Protein AF-A0A529LSQ1-F1 (afdb_monomer_lite)

Structure (mmCIF, N/CA/C/O backbone):
data_AF-A0A529LSQ1-F1
#
_entry.id   AF-A0A529LSQ1-F1
#
loop_
_atom_site.group_PDB
_atom_site.id
_atom_site.type_symbol
_atom_site.label_atom_id
_atom_site.label_alt_id
_atom_site.label_comp_id
_atom_site.label_asym_id
_atom_site.label_entity_id
_atom_site.label_seq_id
_atom_site.pdbx_PDB_ins_code
_atom_site.Cartn_x
_atom_site.Cartn_y
_atom_site.Cartn_z
_atom_site.occupancy
_atom_site.B_iso_or_equiv
_atom_site.auth_seq_id
_atom_site.auth_comp_id
_atom_site.auth_asym_id
_atom_site.auth_atom_id
_atom_site.pdbx_PDB_model_num
ATOM 1 N N . PHE A 1 1 ? -43.549 10.296 25.228 1.00 65.88 1 PHE A N 1
ATOM 2 C CA . PHE A 1 1 ? -43.271 9.134 24.357 1.00 65.88 1 PHE A CA 1
ATOM 3 C C . PHE A 1 1 ? -42.154 9.369 23.332 1.00 65.88 1 PHE A C 1
ATOM 5 O O . PHE A 1 1 ? -41.368 8.456 23.140 1.00 65.88 1 PHE A O 1
ATOM 12 N N . LEU A 1 2 ? -41.992 10.564 22.740 1.00 79.69 2 LEU A N 1
ATOM 13 C CA . LEU A 1 2 ? -40.910 10.830 21.765 1.00 79.69 2 LEU A CA 1
ATOM 14 C C . LEU A 1 2 ? -39.542 11.219 22.370 1.00 79.69 2 LEU A C 1
ATOM 16 O O . LEU A 1 2 ? -38.531 11.134 21.682 1.00 79.69 2 LEU A O 1
ATOM 20 N N . LEU A 1 3 ? -39.480 11.594 23.652 1.00 87.75 3 LEU A N 1
ATOM 21 C CA . LEU A 1 3 ? -38.236 12.037 24.305 1.00 87.75 3 LEU A CA 1
ATOM 22 C C . LEU A 1 3 ? -37.147 10.954 24.367 1.00 87.75 3 LEU A C 1
ATOM 24 O O . LEU A 1 3 ? -35.989 11.258 24.111 1.00 87.75 3 LEU A O 1
ATOM 28 N N . ALA A 1 4 ? -37.501 9.700 24.668 1.00 88.25 4 ALA A N 1
ATOM 29 C CA . ALA A 1 4 ? -36.522 8.613 24.761 1.00 88.25 4 ALA A CA 1
ATOM 30 C C . ALA A 1 4 ? -35.904 8.239 23.394 1.00 88.25 4 ALA A C 1
ATOM 32 O O . ALA A 1 4 ? -34.677 8.188 23.306 1.00 88.25 4 ALA A O 1
ATOM 33 N N . PRO A 1 5 ? -36.688 8.063 22.307 1.00 91.44 5 PRO A N 1
ATOM 34 C CA . PRO A 1 5 ? -36.131 7.882 20.966 1.00 91.44 5 PRO A CA 1
ATOM 35 C C . PRO A 1 5 ? -35.241 9.047 20.522 1.00 91.44 5 PRO A C 1
ATOM 37 O O . PRO A 1 5 ? -34.141 8.826 20.023 1.00 91.44 5 PRO A O 1
ATOM 40 N N . VAL A 1 6 ? -35.681 10.291 20.746 1.00 94.00 6 VAL A N 1
ATOM 41 C CA . VAL A 1 6 ? -34.911 11.486 20.366 1.00 94.00 6 VAL A CA 1
ATOM 42 C C . VAL A 1 6 ? -33.602 11.574 21.157 1.00 94.00 6 VAL A C 1
ATOM 44 O O . VAL A 1 6 ? -32.552 11.829 20.570 1.00 94.00 6 VAL A O 1
ATOM 47 N N . ALA A 1 7 ? -33.627 11.288 22.462 1.00 94.19 7 ALA A N 1
ATOM 48 C CA . ALA A 1 7 ? -32.427 11.261 23.295 1.00 94.19 7 ALA A CA 1
ATOM 49 C C . ALA A 1 7 ? -31.415 10.199 22.830 1.00 94.19 7 ALA A C 1
ATOM 51 O O . ALA A 1 7 ? -30.222 10.488 22.769 1.00 94.19 7 ALA A O 1
ATOM 52 N N . LEU A 1 8 ? -31.874 9.002 22.443 1.00 94.56 8 LEU A N 1
ATOM 53 C CA . LEU A 1 8 ? -31.005 7.945 21.908 1.00 94.56 8 LEU A CA 1
ATOM 54 C C . LEU A 1 8 ? -30.365 8.338 20.573 1.00 94.56 8 LEU A C 1
ATOM 56 O O . LEU A 1 8 ? -29.176 8.096 20.373 1.00 94.56 8 LEU A O 1
ATOM 60 N N . VAL A 1 9 ? -31.122 8.980 19.677 1.00 95.81 9 VAL A N 1
ATOM 61 C CA . VAL A 1 9 ? -30.587 9.473 18.398 1.00 95.81 9 VAL A CA 1
ATOM 62 C C . VAL A 1 9 ? -29.509 10.528 18.637 1.00 95.81 9 VAL A C 1
ATOM 64 O O . VAL A 1 9 ? -28.442 10.462 18.026 1.00 95.81 9 VAL A O 1
ATOM 67 N N . ILE A 1 10 ? -29.747 11.477 19.544 1.00 95.88 10 ILE A N 1
ATOM 68 C CA . ILE A 1 10 ? -28.752 12.499 19.891 1.00 95.88 10 ILE A CA 1
ATOM 69 C C . ILE A 1 10 ? -27.510 11.841 20.505 1.00 95.88 10 ILE A C 1
ATOM 71 O O . ILE A 1 10 ? -26.399 12.100 20.045 1.00 95.88 10 ILE A O 1
ATOM 75 N N . ALA A 1 11 ? -27.683 10.942 21.478 1.00 95.31 11 ALA A N 1
ATOM 76 C CA . ALA A 1 11 ? -26.578 10.245 22.133 1.00 95.31 11 ALA A CA 1
ATOM 77 C C . ALA A 1 11 ? -25.725 9.438 21.141 1.00 95.31 11 ALA A C 1
ATOM 79 O O . ALA A 1 11 ? -24.499 9.526 21.177 1.00 95.31 11 ALA A O 1
ATOM 80 N N . TYR A 1 12 ? -26.358 8.711 20.216 1.00 96.06 12 TYR A N 1
ATOM 81 C CA . TYR A 1 12 ? -25.662 7.971 19.163 1.00 96.06 12 TYR A CA 1
ATOM 82 C C . TYR A 1 12 ? -24.815 8.895 18.277 1.00 96.06 12 TYR A C 1
ATOM 84 O O . TYR A 1 12 ? -23.651 8.598 18.012 1.00 96.06 12 TYR A O 1
ATOM 92 N N . ASN A 1 13 ? -25.364 10.037 17.850 1.00 95.81 13 ASN A N 1
ATOM 93 C CA . ASN A 1 13 ? -24.627 10.989 17.015 1.00 95.81 13 ASN A CA 1
ATOM 94 C C . ASN A 1 13 ? -23.458 11.637 17.768 1.00 95.81 13 ASN A C 1
ATOM 96 O O . ASN A 1 13 ? -22.374 11.775 17.205 1.00 95.81 13 ASN A O 1
ATOM 100 N N . VAL A 1 14 ? -23.641 11.979 19.046 1.00 96.81 14 VAL A N 1
ATOM 101 C CA . VAL A 1 14 ? -22.561 12.507 19.893 1.00 96.81 14 VAL A CA 1
ATOM 102 C C . VAL A 1 14 ? -21.455 11.467 20.072 1.00 96.81 14 VAL A C 1
ATOM 104 O O . VAL A 1 14 ? -20.288 11.776 19.844 1.00 96.81 14 VAL A O 1
ATOM 107 N N . LEU A 1 15 ? -21.804 10.219 20.402 1.00 95.81 15 LEU A N 1
ATOM 108 C CA . LEU A 1 15 ? -20.840 9.118 20.512 1.00 95.81 15 LEU A CA 1
ATOM 109 C C . LEU A 1 15 ? -20.090 8.890 19.198 1.00 95.81 15 LEU A C 1
ATOM 111 O O . LEU A 1 15 ? -18.878 8.688 19.211 1.00 95.81 15 LEU A O 1
ATOM 115 N N . ARG A 1 16 ? -20.781 8.986 18.059 1.00 94.94 16 ARG A N 1
ATOM 116 C CA . ARG A 1 16 ? -20.164 8.873 16.734 1.00 94.94 16 ARG A CA 1
ATOM 117 C C . ARG A 1 16 ? -19.177 10.007 16.455 1.00 94.94 16 ARG A C 1
ATOM 119 O O . ARG A 1 16 ? -18.100 9.744 15.926 1.00 94.94 16 ARG A O 1
ATOM 126 N N . LEU A 1 17 ? -19.499 11.246 16.830 1.00 96.06 17 LEU A N 1
ATOM 127 C CA . LEU A 1 17 ? -18.568 12.376 16.717 1.00 96.06 17 LEU A CA 1
ATOM 128 C C . LEU A 1 17 ? -17.332 12.176 17.599 1.00 96.06 17 LEU A C 1
ATOM 130 O O . LEU A 1 17 ? -16.212 12.404 17.146 1.00 96.06 17 LEU A O 1
ATOM 134 N N . VAL A 1 18 ? -17.523 11.694 18.827 1.00 95.56 18 VAL A N 1
ATOM 135 C CA . VAL A 1 18 ? -16.426 11.374 19.748 1.00 95.56 18 VAL A CA 1
ATOM 136 C C . VAL A 1 18 ? -15.544 10.257 19.187 1.00 95.56 18 VAL A C 1
ATOM 138 O O . VAL A 1 18 ? -14.323 10.396 19.179 1.00 95.56 18 VAL A O 1
ATOM 141 N N . GLN A 1 19 ? -16.137 9.187 18.651 1.00 92.56 19 GLN A N 1
ATOM 142 C CA . GLN A 1 19 ? -15.406 8.095 18.002 1.00 92.56 19 GLN A CA 1
ATOM 143 C C . GLN A 1 19 ? -14.559 8.605 16.827 1.00 92.56 19 GLN A C 1
ATOM 145 O O . GLN A 1 19 ? -13.381 8.270 16.726 1.00 92.56 19 GLN A O 1
ATOM 150 N N . LEU A 1 20 ? -15.129 9.453 15.964 1.00 93.88 20 LEU A N 1
ATOM 151 C CA . LEU A 1 20 ? -14.387 10.080 14.867 1.00 93.88 20 LEU A CA 1
ATOM 152 C C . LEU A 1 20 ? -13.232 10.945 15.389 1.00 93.88 20 LEU A C 1
ATOM 154 O O . LEU A 1 20 ? -12.132 10.878 14.846 1.00 93.88 20 LEU A O 1
ATOM 158 N N . GLY A 1 21 ? -13.455 11.706 16.463 1.00 94.75 21 GLY A N 1
ATOM 159 C CA . GLY A 1 21 ? -12.412 12.488 17.126 1.00 94.75 21 GLY A CA 1
ATOM 160 C C . GLY A 1 21 ? -11.260 11.625 17.647 1.00 94.75 21 GLY A C 1
ATOM 161 O O . GLY A 1 21 ? -10.099 11.952 17.408 1.00 94.75 21 GLY A O 1
ATOM 162 N N . PHE A 1 22 ? -11.557 10.492 18.292 1.00 90.50 22 PHE A N 1
ATOM 163 C CA . PHE A 1 22 ? -10.535 9.547 18.753 1.00 90.50 22 PHE A CA 1
ATOM 164 C C . PHE A 1 22 ? -9.754 8.908 17.605 1.00 90.50 22 PHE A C 1
ATOM 166 O O . PHE A 1 22 ? -8.537 8.763 17.716 1.00 90.50 22 PHE A O 1
ATOM 173 N N . ASN A 1 23 ? -10.417 8.580 16.495 1.00 88.56 23 ASN A N 1
ATOM 174 C CA . ASN A 1 23 ? -9.739 8.059 15.309 1.00 88.56 23 ASN A CA 1
ATOM 175 C C . ASN A 1 23 ? -8.755 9.088 14.740 1.00 88.56 23 ASN A C 1
ATOM 177 O O . ASN A 1 23 ? -7.593 8.760 14.513 1.00 88.56 23 ASN A O 1
ATOM 181 N N . GLN A 1 24 ? -9.172 10.351 14.616 1.00 91.31 24 GLN A N 1
ATOM 182 C CA . GLN A 1 24 ? -8.283 11.421 14.153 1.00 91.31 24 GLN A CA 1
ATOM 183 C C . GLN A 1 24 ? -7.131 11.686 15.126 1.00 91.31 24 GLN A C 1
ATOM 185 O O . GLN A 1 24 ? -5.995 11.904 14.707 1.00 91.31 24 GLN A O 1
ATOM 190 N N . LEU A 1 25 ? -7.396 11.629 16.433 1.00 91.12 25 LEU A N 1
ATOM 191 C CA . LEU A 1 25 ? -6.358 11.762 17.450 1.00 91.12 25 LEU A CA 1
ATOM 192 C C . LEU A 1 25 ? -5.332 10.630 17.344 1.00 91.12 25 LEU A C 1
ATOM 194 O O . LEU A 1 25 ? -4.131 10.893 17.363 1.00 91.12 25 LEU A O 1
ATOM 198 N N . ARG A 1 26 ? -5.787 9.380 17.202 1.00 87.38 26 ARG A N 1
ATOM 199 C CA . ARG A 1 26 ? -4.908 8.228 16.979 1.00 87.38 26 ARG A CA 1
ATOM 200 C C . ARG A 1 26 ? -4.053 8.446 15.736 1.00 87.38 26 ARG A C 1
ATOM 202 O O . ARG A 1 26 ? -2.837 8.288 15.814 1.00 87.38 26 ARG A O 1
ATOM 209 N N . ASP A 1 27 ? -4.656 8.835 14.620 1.00 87.00 27 ASP A N 1
ATOM 210 C CA . ASP A 1 27 ? -3.934 9.032 13.363 1.00 87.00 27 ASP A CA 1
ATOM 211 C C . ASP A 1 27 ? -2.896 10.161 13.489 1.00 87.00 27 ASP A C 1
ATOM 213 O O . ASP A 1 27 ? -1.756 10.008 13.048 1.00 87.00 27 ASP A O 1
ATOM 217 N N . ALA A 1 28 ? -3.222 11.249 14.196 1.00 89.94 28 ALA A N 1
ATOM 218 C CA . ALA A 1 28 ? -2.280 12.326 14.502 1.00 89.94 28 ALA A CA 1
ATOM 219 C C . ALA A 1 28 ? -1.117 11.867 15.404 1.00 89.94 28 ALA A C 1
ATOM 221 O O . ALA A 1 28 ? 0.040 12.224 15.160 1.00 89.94 28 ALA A O 1
ATOM 222 N N . LEU A 1 29 ? -1.395 11.046 16.424 1.00 89.00 29 LEU A N 1
ATOM 223 C CA . LEU A 1 29 ? -0.368 10.464 17.296 1.00 89.00 29 LEU A CA 1
ATOM 224 C C . LEU A 1 29 ? 0.568 9.538 16.506 1.00 89.00 29 LEU A C 1
ATOM 226 O O . LEU A 1 29 ? 1.794 9.623 16.639 1.00 89.00 29 LEU A O 1
ATOM 230 N N . PHE A 1 30 ? 0.006 8.697 15.637 1.00 88.81 30 PHE A N 1
ATOM 231 C CA . PHE A 1 30 ? 0.769 7.777 14.796 1.00 88.81 30 PHE A CA 1
ATOM 232 C C . PHE A 1 30 ? 1.528 8.474 13.673 1.00 88.81 30 PHE A C 1
ATOM 234 O O . PHE A 1 30 ? 2.601 8.001 13.297 1.00 88.81 30 PHE A O 1
ATOM 241 N N . ALA A 1 31 ? 1.052 9.618 13.180 1.00 89.62 31 ALA A N 1
ATOM 242 C CA . ALA A 1 31 ? 1.736 10.369 12.135 1.00 89.62 31 ALA A CA 1
ATOM 243 C C . ALA A 1 31 ? 3.180 10.698 12.533 1.00 89.62 31 ALA A C 1
ATOM 245 O O . ALA A 1 31 ? 4.100 10.516 11.736 1.00 89.62 31 ALA A O 1
ATOM 246 N N . ARG A 1 32 ? 3.420 11.106 13.785 1.00 89.25 32 ARG A N 1
ATOM 247 C CA . ARG A 1 32 ? 4.772 11.448 14.253 1.00 89.25 32 ARG A CA 1
ATOM 248 C C . ARG A 1 32 ? 5.708 10.235 14.259 1.00 89.25 32 ARG A C 1
ATOM 250 O O . ARG A 1 32 ? 6.848 10.339 13.806 1.00 89.25 32 ARG A O 1
ATOM 257 N N . VAL A 1 33 ? 5.214 9.085 14.723 1.00 89.38 33 VAL A N 1
ATOM 258 C CA . VAL A 1 33 ? 5.959 7.813 14.741 1.00 89.38 33 VAL A CA 1
ATOM 259 C C . VAL A 1 33 ? 6.219 7.323 13.317 1.00 89.38 33 VAL A C 1
ATOM 261 O O . VAL A 1 33 ? 7.338 6.932 12.985 1.00 89.38 33 VAL A O 1
ATOM 264 N N . GLY A 1 34 ? 5.209 7.404 12.450 1.00 88.31 34 GLY A N 1
ATOM 265 C CA . GLY A 1 34 ? 5.319 6.969 11.068 1.00 88.31 34 GLY A CA 1
ATOM 266 C C . GLY A 1 34 ? 6.285 7.816 10.253 1.00 88.31 34 GLY A C 1
ATOM 267 O O . GLY A 1 34 ? 7.147 7.263 9.575 1.00 88.31 34 GLY A O 1
ATOM 268 N N . GLN A 1 35 ? 6.233 9.145 10.380 1.00 90.31 35 GLN A N 1
ATOM 269 C CA . GLN A 1 35 ? 7.188 10.027 9.702 1.00 90.31 35 GLN A CA 1
ATOM 270 C C . GLN A 1 35 ? 8.619 9.823 10.216 1.00 90.31 35 GLN A C 1
ATOM 272 O O . GLN A 1 35 ? 9.560 9.841 9.422 1.00 90.31 35 GLN A O 1
ATOM 277 N N . TYR A 1 36 ? 8.805 9.570 11.517 1.00 91.56 36 TYR A N 1
ATOM 278 C CA . TYR A 1 36 ? 10.123 9.230 12.057 1.00 91.56 36 TYR A CA 1
ATOM 279 C C . TYR A 1 36 ? 10.675 7.935 11.445 1.00 91.56 36 TYR A C 1
ATOM 281 O O . TYR A 1 36 ? 11.821 7.916 10.996 1.00 91.56 36 TYR A O 1
ATOM 289 N N . ALA A 1 37 ? 9.867 6.876 11.374 1.00 90.38 37 ALA A N 1
ATOM 290 C CA . ALA A 1 37 ? 10.285 5.602 10.793 1.00 90.38 37 ALA A CA 1
ATOM 291 C C . ALA A 1 37 ? 10.605 5.717 9.295 1.00 90.38 37 ALA A C 1
ATOM 293 O O . ALA A 1 37 ? 11.640 5.217 8.854 1.00 90.38 37 ALA A O 1
ATOM 294 N N . VAL A 1 38 ? 9.768 6.432 8.533 1.00 88.50 38 VAL A N 1
ATOM 295 C CA . VAL A 1 38 ? 10.014 6.723 7.110 1.00 88.50 38 VAL A CA 1
ATOM 296 C C . VAL A 1 38 ? 11.347 7.454 6.943 1.00 88.50 38 VAL A C 1
ATOM 298 O O . VAL A 1 38 ? 12.184 7.030 6.147 1.00 88.50 38 VAL A O 1
ATOM 301 N N . ARG A 1 39 ? 11.597 8.498 7.745 1.00 91.06 39 ARG A N 1
ATOM 302 C CA . ARG A 1 39 ? 12.861 9.247 7.714 1.00 91.06 39 ARG A CA 1
ATOM 303 C C . ARG A 1 39 ? 14.061 8.360 8.044 1.00 91.06 39 ARG A C 1
ATOM 305 O O . ARG A 1 39 ? 15.077 8.422 7.356 1.00 91.06 39 ARG A O 1
ATOM 312 N N . GLN A 1 40 ? 13.954 7.539 9.086 1.00 92.62 40 GLN A N 1
ATOM 313 C CA . GLN A 1 40 ? 15.042 6.671 9.530 1.00 92.62 40 GLN A CA 1
ATOM 314 C C . GLN A 1 40 ? 15.399 5.625 8.473 1.00 92.62 40 GLN A C 1
ATOM 316 O O . GLN A 1 40 ? 16.576 5.335 8.254 1.00 92.62 40 GLN A O 1
ATOM 321 N N . LEU A 1 41 ? 14.398 5.063 7.799 1.00 89.62 41 LEU A N 1
ATOM 322 C CA . LEU A 1 41 ? 14.638 4.089 6.748 1.00 89.62 41 LEU A CA 1
ATOM 323 C C . LEU A 1 41 ? 15.205 4.735 5.482 1.00 89.62 41 LEU A C 1
ATOM 325 O O . LEU A 1 41 ? 16.127 4.177 4.888 1.00 89.62 41 LEU A O 1
ATOM 329 N N . ALA A 1 42 ? 14.716 5.918 5.101 1.00 86.06 42 ALA A N 1
ATOM 330 C CA . ALA A 1 42 ? 15.287 6.689 4.000 1.00 86.06 42 ALA A CA 1
ATOM 331 C C . ALA A 1 42 ? 16.776 6.981 4.250 1.00 86.06 42 ALA A C 1
ATOM 333 O O . ALA A 1 42 ? 17.610 6.747 3.377 1.00 86.06 42 ALA A O 1
ATOM 334 N N . TYR A 1 43 ? 17.123 7.384 5.477 1.00 91.00 43 TYR A N 1
ATOM 335 C CA . TYR A 1 43 ? 18.511 7.584 5.889 1.00 91.00 43 TYR A CA 1
ATOM 336 C C . TYR A 1 43 ? 19.347 6.299 5.789 1.00 91.00 43 TYR A C 1
ATOM 338 O O . TYR A 1 43 ? 20.399 6.303 5.157 1.00 91.00 43 TYR A O 1
ATOM 346 N N . ARG A 1 44 ? 18.873 5.175 6.345 1.00 92.12 44 ARG A N 1
ATOM 347 C CA . ARG A 1 44 ? 19.582 3.882 6.247 1.00 92.12 44 ARG A CA 1
ATOM 348 C C . ARG A 1 44 ? 19.783 3.438 4.803 1.00 92.12 44 ARG A C 1
ATOM 350 O O . ARG A 1 44 ? 20.848 2.937 4.465 1.00 92.12 44 ARG A O 1
ATOM 357 N N . THR A 1 45 ? 18.778 3.649 3.960 1.00 88.69 45 THR A N 1
ATOM 358 C CA . THR A 1 45 ? 18.856 3.337 2.531 1.00 88.69 45 THR A CA 1
ATOM 359 C C . THR A 1 45 ? 19.935 4.187 1.864 1.00 88.69 45 THR A C 1
ATOM 361 O O . THR A 1 45 ? 20.768 3.655 1.144 1.00 88.69 45 THR A O 1
ATOM 364 N N . PHE A 1 46 ? 19.984 5.490 2.152 1.00 86.06 46 PHE A N 1
ATOM 365 C CA . PHE A 1 46 ? 21.015 6.390 1.632 1.00 86.06 46 PHE A CA 1
ATOM 366 C C . PHE A 1 46 ? 22.435 6.001 2.072 1.00 86.06 46 PHE A C 1
ATOM 368 O O . PHE A 1 46 ? 23.352 6.008 1.249 1.00 86.06 46 PHE A O 1
ATOM 375 N N . VAL A 1 47 ? 22.615 5.637 3.345 1.00 92.94 47 VAL A N 1
ATOM 376 C CA . VAL A 1 47 ? 23.906 5.172 3.878 1.00 92.94 47 VAL A CA 1
ATOM 377 C C . VAL A 1 47 ? 24.325 3.867 3.207 1.00 92.94 47 VAL A C 1
ATOM 379 O O . VAL A 1 47 ? 25.418 3.796 2.658 1.00 92.94 47 VAL A O 1
ATOM 382 N N . HIS A 1 48 ? 23.431 2.877 3.149 1.00 91.06 48 HIS A N 1
ATOM 383 C CA . HIS A 1 48 ? 23.719 1.598 2.502 1.00 91.06 48 HIS A CA 1
ATOM 384 C C . HIS A 1 48 ? 24.106 1.775 1.030 1.00 91.06 48 HIS A C 1
ATOM 386 O O . HIS A 1 48 ? 25.029 1.130 0.546 1.00 91.06 48 HIS A O 1
ATOM 392 N N . MET A 1 49 ? 23.446 2.699 0.325 1.00 87.25 49 MET A N 1
ATOM 393 C CA . MET A 1 49 ? 23.810 3.040 -1.047 1.00 87.25 49 MET A CA 1
ATOM 394 C C . MET A 1 49 ? 25.260 3.523 -1.166 1.00 87.25 49 MET A C 1
ATOM 396 O O . MET A 1 49 ? 25.921 3.134 -2.120 1.00 87.25 49 MET A O 1
ATOM 400 N N . HIS A 1 50 ? 25.765 4.311 -0.211 1.00 88.69 50 HIS A N 1
ATOM 401 C CA . HIS A 1 50 ? 27.160 4.776 -0.201 1.00 88.69 50 HIS A CA 1
ATOM 402 C C . HIS A 1 50 ? 28.167 3.674 0.151 1.00 88.69 50 HIS A C 1
ATOM 404 O O . HIS A 1 50 ? 29.306 3.731 -0.300 1.00 88.69 50 HIS A O 1
ATOM 410 N N . GLU A 1 51 ? 27.761 2.673 0.933 1.00 93.62 51 GLU A N 1
ATOM 411 C CA . GLU A 1 51 ? 28.619 1.549 1.343 1.00 93.62 51 GLU A CA 1
ATOM 412 C C . GLU A 1 51 ? 28.868 0.533 0.214 1.00 93.62 51 GLU A C 1
ATOM 414 O O . GLU A 1 51 ? 29.738 -0.333 0.326 1.00 93.62 51 GLU A O 1
ATOM 419 N N . LEU A 1 52 ? 28.122 0.619 -0.891 1.00 90.88 52 LEU A N 1
ATOM 420 C CA . LEU A 1 52 ? 28.296 -0.277 -2.032 1.00 90.88 52 LEU A CA 1
ATOM 421 C C . LEU A 1 52 ? 29.614 -0.0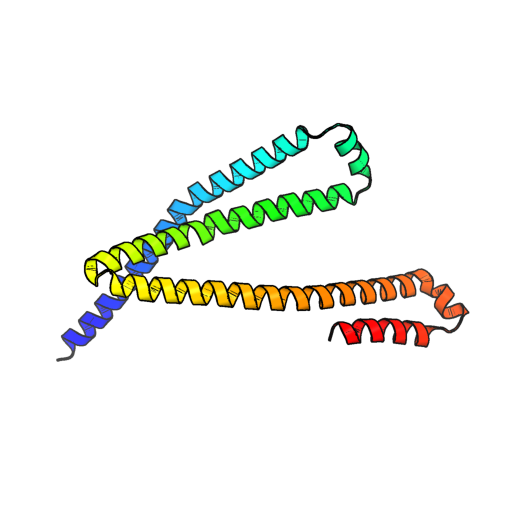09 -2.773 1.00 90.88 52 LEU A C 1
ATOM 423 O O . LEU A 1 52 ? 30.092 1.119 -2.879 1.00 90.88 52 LEU A O 1
ATOM 427 N N . SER A 1 53 ? 30.191 -1.071 -3.344 1.00 92.38 53 SER A N 1
ATOM 428 C CA . SER A 1 53 ? 31.508 -1.019 -3.993 1.00 92.38 53 SER A CA 1
ATOM 429 C C . SER A 1 53 ? 31.620 0.054 -5.089 1.00 92.38 53 SER A C 1
ATOM 431 O O . SER A 1 53 ? 30.650 0.398 -5.770 1.00 92.38 53 SER A O 1
ATOM 433 N N . LEU A 1 54 ? 32.841 0.540 -5.334 1.00 89.06 54 LEU A N 1
ATOM 434 C CA . LEU A 1 54 ? 33.121 1.470 -6.435 1.00 89.06 54 LEU A CA 1
ATOM 435 C C . LEU A 1 54 ? 32.690 0.892 -7.794 1.00 89.06 54 LEU A C 1
ATOM 437 O O . LEU A 1 54 ? 32.134 1.610 -8.621 1.00 89.06 54 LEU A O 1
ATOM 441 N N . ARG A 1 55 ? 32.877 -0.418 -8.003 1.00 88.25 55 ARG A N 1
ATOM 442 C CA . ARG A 1 55 ? 32.420 -1.126 -9.207 1.00 88.25 55 ARG A CA 1
ATOM 443 C C . ARG A 1 55 ? 30.908 -0.989 -9.406 1.00 88.25 55 ARG A C 1
ATOM 445 O O . ARG A 1 55 ? 30.481 -0.626 -10.498 1.00 88.25 55 ARG A O 1
ATOM 452 N N . PHE A 1 56 ? 30.119 -1.190 -8.348 1.00 85.00 56 PHE A N 1
ATOM 453 C CA . PHE A 1 56 ? 28.664 -1.009 -8.384 1.00 85.00 56 PHE A CA 1
ATOM 454 C C . PHE A 1 56 ? 28.270 0.420 -8.798 1.00 85.00 56 PHE A C 1
ATOM 456 O O . PHE A 1 56 ? 27.352 0.623 -9.593 1.00 85.00 56 PHE A O 1
ATOM 463 N N . HIS A 1 57 ? 28.996 1.424 -8.305 1.00 85.31 57 HIS A N 1
ATOM 464 C CA . HIS A 1 57 ? 28.758 2.824 -8.655 1.00 85.31 57 HIS A CA 1
ATOM 465 C C . HIS A 1 57 ? 29.200 3.187 -10.084 1.00 85.31 57 HIS A C 1
ATOM 467 O O . HIS A 1 57 ? 28.559 4.021 -10.726 1.00 85.31 57 HIS A O 1
ATOM 473 N N . LEU A 1 58 ? 30.254 2.559 -10.611 1.00 83.50 58 LEU A N 1
ATOM 474 C CA . LEU A 1 58 ? 30.740 2.782 -11.978 1.00 83.50 58 LEU A CA 1
ATOM 475 C C . LEU A 1 58 ? 29.850 2.108 -13.037 1.00 83.50 58 LEU A C 1
ATOM 477 O O . LEU A 1 58 ? 29.537 2.737 -14.048 1.00 83.50 58 LEU A O 1
ATOM 481 N N . GLU A 1 59 ? 29.359 0.890 -12.781 1.00 74.88 59 GLU A N 1
ATOM 482 C CA . GLU A 1 59 ? 28.400 0.177 -13.651 1.00 74.88 59 GLU A CA 1
ATOM 483 C C . GLU A 1 59 ? 27.047 0.920 -13.769 1.00 74.88 59 GLU A C 1
ATOM 485 O O . GLU A 1 59 ? 26.316 0.791 -14.755 1.00 74.88 59 GLU A O 1
ATOM 490 N N . ARG A 1 60 ? 26.738 1.787 -12.795 1.00 65.38 60 ARG A N 1
ATOM 491 C CA . ARG A 1 60 ? 25.513 2.601 -12.704 1.00 65.38 60 ARG A CA 1
ATOM 492 C C . ARG A 1 60 ? 25.392 3.721 -13.741 1.00 65.38 60 ARG A C 1
ATOM 494 O O . ARG A 1 60 ? 24.285 4.238 -13.939 1.00 65.38 60 ARG A O 1
ATOM 501 N N . ARG A 1 61 ? 26.498 4.096 -14.401 1.00 58.50 61 ARG A N 1
ATOM 502 C CA . ARG A 1 61 ? 26.531 5.134 -15.455 1.00 58.50 61 ARG A CA 1
ATOM 503 C C . ARG A 1 61 ? 25.755 4.750 -16.719 1.00 58.50 61 ARG A C 1
ATOM 505 O O . ARG A 1 61 ? 25.527 5.597 -17.571 1.00 58.50 61 ARG A O 1
ATOM 512 N N . THR A 1 62 ? 25.289 3.508 -16.809 1.00 61.84 62 THR A N 1
ATOM 513 C CA . THR A 1 62 ? 24.478 2.973 -17.913 1.00 61.84 62 THR A CA 1
ATOM 514 C C . THR A 1 62 ? 23.018 3.461 -17.927 1.00 61.84 62 THR A C 1
ATOM 516 O O . THR A 1 62 ? 22.238 3.015 -18.763 1.00 61.84 62 THR A O 1
ATOM 519 N N . GLY A 1 63 ? 22.605 4.363 -17.020 1.00 69.31 63 GLY A N 1
ATOM 520 C CA . GLY A 1 63 ? 21.253 4.950 -16.952 1.00 69.31 63 GLY A CA 1
ATOM 521 C C . GLY A 1 63 ? 20.168 3.987 -16.440 1.00 69.31 63 GLY A C 1
ATOM 522 O O . GLY A 1 63 ? 19.416 4.325 -15.523 1.00 69.31 63 GLY A O 1
ATOM 523 N N . GLY A 1 64 ? 20.138 2.751 -16.948 1.00 73.44 64 GLY A N 1
ATOM 524 C CA . GLY A 1 64 ? 19.197 1.698 -16.555 1.00 73.44 64 GLY A CA 1
ATOM 525 C C . GLY A 1 64 ? 19.331 1.278 -15.089 1.00 73.44 64 GLY A C 1
ATOM 526 O O . GLY A 1 64 ? 18.337 1.273 -14.360 1.00 73.44 64 GLY A O 1
ATOM 527 N N . LEU A 1 65 ? 20.557 1.017 -14.616 1.00 75.12 65 LEU A N 1
ATOM 528 C CA . LEU A 1 65 ? 20.820 0.680 -13.208 1.00 75.12 65 LEU A CA 1
ATOM 529 C C . LEU A 1 65 ? 20.392 1.813 -12.259 1.00 75.12 65 LEU A C 1
ATOM 531 O O . LEU A 1 65 ? 19.823 1.567 -11.196 1.00 75.12 65 LEU A O 1
ATOM 535 N N . SER A 1 66 ? 20.612 3.067 -12.665 1.00 79.12 66 SER A N 1
ATOM 536 C CA . SER A 1 66 ? 20.209 4.237 -11.878 1.00 79.12 66 SER A CA 1
ATOM 537 C C . SER A 1 66 ? 18.685 4.349 -11.755 1.00 79.12 66 SER A C 1
ATOM 539 O O . SER A 1 66 ? 18.186 4.559 -10.648 1.00 79.12 66 SER A O 1
ATOM 541 N N . ARG A 1 67 ? 17.939 4.097 -12.840 1.00 80.69 67 ARG A N 1
ATOM 542 C CA . ARG A 1 67 ? 16.465 4.086 -12.833 1.00 80.69 67 ARG A CA 1
ATOM 543 C C . ARG A 1 67 ? 15.881 2.930 -12.021 1.00 80.69 67 ARG A C 1
ATOM 545 O O . ARG A 1 67 ? 14.845 3.091 -11.380 1.00 80.69 67 ARG A O 1
ATOM 552 N N . ILE A 1 68 ? 16.509 1.752 -12.046 1.00 83.00 68 ILE A N 1
ATOM 553 C CA . ILE A 1 68 ? 16.087 0.614 -11.213 1.00 83.00 68 ILE A CA 1
ATOM 554 C C . ILE A 1 68 ? 16.188 0.983 -9.737 1.00 83.00 68 ILE A C 1
ATOM 556 O O . ILE A 1 68 ? 15.243 0.753 -8.986 1.00 83.00 68 ILE A O 1
ATOM 560 N N . ILE A 1 69 ? 17.292 1.604 -9.331 1.00 83.06 69 ILE A N 1
ATOM 561 C CA . ILE A 1 69 ? 17.498 1.901 -7.919 1.00 83.06 69 ILE A CA 1
ATOM 562 C C . ILE A 1 69 ? 16.619 3.059 -7.457 1.00 83.06 69 ILE A C 1
ATOM 564 O O . ILE A 1 69 ? 16.048 2.960 -6.380 1.00 83.06 69 ILE A O 1
ATOM 568 N N . GLU A 1 70 ? 16.423 4.103 -8.266 1.00 83.69 70 GLU A N 1
ATOM 569 C CA . GLU A 1 70 ? 15.461 5.164 -7.936 1.00 83.69 70 GLU A CA 1
ATOM 570 C C . GLU A 1 70 ? 14.036 4.612 -7.751 1.00 83.69 70 GLU A C 1
ATOM 572 O O . GLU A 1 70 ? 13.339 4.975 -6.802 1.00 83.69 70 GLU A O 1
ATOM 577 N N . ARG A 1 71 ? 13.598 3.692 -8.624 1.00 89.00 71 ARG A N 1
ATOM 578 C CA . ARG A 1 71 ? 12.301 3.015 -8.464 1.00 89.00 71 ARG A CA 1
ATOM 579 C C . ARG A 1 71 ? 12.268 2.146 -7.209 1.00 89.00 71 ARG A C 1
ATOM 581 O O . ARG A 1 71 ? 11.270 2.163 -6.496 1.00 89.00 71 ARG A O 1
ATOM 588 N N . GLY A 1 72 ? 13.349 1.423 -6.926 1.00 87.62 72 GLY A N 1
ATOM 589 C CA . GLY A 1 72 ? 13.476 0.587 -5.734 1.00 87.62 72 GLY A CA 1
ATOM 590 C C . GLY A 1 72 ? 13.383 1.396 -4.441 1.00 87.62 72 GLY A C 1
ATOM 591 O O . GLY A 1 72 ? 12.584 1.061 -3.569 1.00 87.62 72 GLY A O 1
ATOM 592 N N . THR A 1 73 ? 14.127 2.498 -4.328 1.00 86.38 73 THR A N 1
ATOM 593 C CA . THR A 1 73 ? 14.106 3.355 -3.132 1.00 86.38 73 THR A CA 1
ATOM 594 C C . THR A 1 73 ? 12.748 4.025 -2.934 1.00 86.38 73 THR A C 1
ATOM 596 O O . THR A 1 73 ? 12.218 3.988 -1.824 1.00 86.38 73 THR A O 1
ATOM 599 N N . LYS A 1 74 ? 12.130 4.548 -4.004 1.00 87.94 74 LYS A N 1
ATOM 600 C CA . LYS A 1 74 ? 10.756 5.086 -3.957 1.00 87.94 74 LYS A CA 1
ATOM 601 C C . LYS A 1 74 ? 9.726 4.020 -3.569 1.00 87.94 74 LYS A C 1
ATOM 603 O O . LYS A 1 74 ? 8.800 4.306 -2.808 1.00 87.94 74 LYS A O 1
ATOM 608 N N . GLY A 1 75 ? 9.884 2.791 -4.059 1.00 89.69 75 GLY A N 1
ATOM 609 C CA . GLY A 1 75 ? 9.030 1.658 -3.699 1.00 89.69 75 GLY A CA 1
ATOM 610 C C . GLY A 1 75 ? 9.127 1.312 -2.213 1.00 89.69 75 GLY A C 1
ATOM 611 O O . GLY A 1 75 ? 8.103 1.217 -1.540 1.00 89.69 75 GLY A O 1
ATOM 612 N N . ILE A 1 76 ? 10.350 1.211 -1.680 1.00 88.31 76 ILE A N 1
ATOM 613 C CA . ILE A 1 76 ? 10.601 0.978 -0.249 1.00 88.31 76 ILE A CA 1
ATOM 614 C C . ILE A 1 76 ? 9.965 2.087 0.594 1.00 88.31 76 ILE A C 1
ATOM 616 O O . ILE A 1 76 ? 9.251 1.792 1.552 1.00 88.31 76 ILE A O 1
ATOM 620 N N . GLU A 1 77 ? 10.174 3.354 0.225 1.00 87.69 77 GLU A N 1
ATOM 621 C CA . GLU A 1 77 ? 9.573 4.488 0.932 1.00 87.69 77 GLU A CA 1
ATOM 622 C C . GLU A 1 77 ? 8.042 4.389 0.950 1.00 87.69 77 GLU A C 1
ATOM 624 O O . GLU A 1 77 ? 7.420 4.556 1.999 1.00 87.69 77 GLU A O 1
ATOM 629 N N . THR A 1 78 ? 7.435 4.069 -0.195 1.00 90.12 78 THR A N 1
ATOM 630 C CA . THR A 1 78 ? 5.979 3.945 -0.335 1.00 90.12 78 THR A CA 1
ATOM 631 C C . THR A 1 78 ? 5.425 2.830 0.548 1.00 90.12 78 THR A C 1
ATOM 633 O O . THR A 1 78 ? 4.467 3.053 1.289 1.00 90.12 78 THR A O 1
ATOM 636 N N . ILE A 1 79 ? 6.051 1.649 0.522 1.00 90.81 79 ILE A N 1
ATOM 637 C CA . ILE A 1 79 ? 5.649 0.499 1.341 1.00 90.81 79 ILE A CA 1
ATOM 638 C C . ILE A 1 79 ? 5.741 0.850 2.824 1.00 90.81 79 ILE A C 1
ATOM 640 O O . ILE A 1 79 ? 4.810 0.605 3.586 1.00 90.81 79 ILE A O 1
ATOM 644 N N . VAL A 1 80 ? 6.839 1.472 3.244 1.00 89.19 80 VAL A N 1
ATOM 645 C CA . VAL A 1 80 ? 7.063 1.796 4.657 1.00 89.19 80 VAL A CA 1
ATOM 646 C C . VAL A 1 80 ? 6.119 2.884 5.126 1.00 89.19 80 VAL A C 1
ATOM 648 O O . VAL A 1 80 ? 5.545 2.767 6.206 1.00 89.19 80 VAL A O 1
ATOM 651 N N . ARG A 1 81 ? 5.875 3.903 4.301 1.00 89.56 81 ARG A N 1
ATOM 652 C CA . ARG A 1 81 ? 4.856 4.917 4.570 1.00 89.56 81 ARG A CA 1
ATOM 653 C C . ARG A 1 81 ? 3.480 4.277 4.740 1.00 89.56 81 ARG A C 1
ATOM 655 O O . ARG A 1 81 ? 2.787 4.594 5.702 1.00 89.56 81 ARG A O 1
ATOM 662 N N . PHE A 1 82 ? 3.100 3.359 3.853 1.00 90.69 82 PHE A N 1
ATOM 663 C CA . PHE A 1 82 ? 1.825 2.651 3.938 1.00 90.69 82 PHE A CA 1
ATOM 664 C C . PHE A 1 82 ? 1.717 1.800 5.211 1.00 90.69 82 PHE A C 1
ATOM 666 O O . PHE A 1 82 ? 0.723 1.900 5.935 1.00 90.69 82 PHE A O 1
ATOM 673 N N . ILE A 1 83 ? 2.753 1.020 5.527 1.00 89.88 83 ILE A N 1
ATOM 674 C CA . ILE A 1 83 ? 2.783 0.175 6.724 1.00 89.88 83 ILE A CA 1
ATOM 675 C C . ILE A 1 83 ? 2.687 1.035 7.985 1.00 89.88 83 ILE A C 1
ATOM 677 O O . ILE A 1 83 ? 1.847 0.776 8.842 1.00 89.88 83 ILE A O 1
ATOM 681 N N . MET A 1 84 ? 3.506 2.080 8.090 1.00 88.62 84 MET A N 1
ATOM 682 C CA . MET A 1 84 ? 3.595 2.882 9.308 1.00 88.62 84 MET A CA 1
ATOM 683 C C . MET A 1 84 ? 2.379 3.786 9.529 1.00 88.62 84 MET A C 1
ATOM 685 O O . MET A 1 84 ? 1.985 3.982 10.675 1.00 88.62 84 MET A O 1
ATOM 689 N N . LEU A 1 85 ? 1.798 4.349 8.462 1.00 86.25 85 LEU A N 1
ATOM 690 C CA . LEU A 1 85 ? 0.689 5.305 8.574 1.00 86.25 85 LEU A CA 1
ATOM 691 C C . LEU A 1 85 ? -0.698 4.664 8.470 1.00 86.25 85 LEU A C 1
ATOM 693 O O . LEU A 1 85 ? -1.649 5.262 8.951 1.00 86.25 85 LEU A O 1
ATOM 697 N N . ASN A 1 86 ? -0.830 3.474 7.875 1.00 88.06 86 ASN A N 1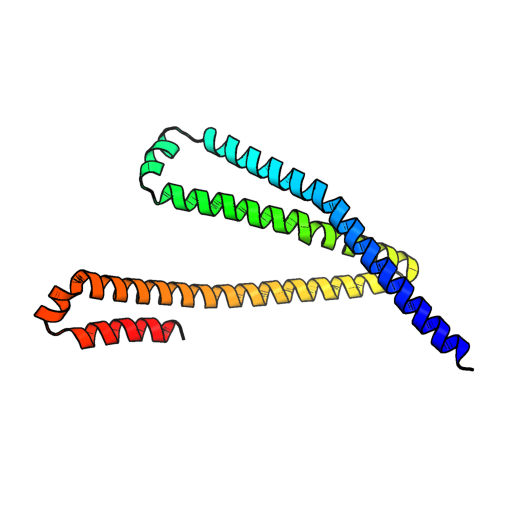
ATOM 698 C CA . ASN A 1 86 ? -2.132 2.811 7.719 1.00 88.06 86 ASN A CA 1
ATOM 699 C C . ASN A 1 86 ? -2.168 1.448 8.411 1.00 88.06 86 ASN A C 1
ATOM 701 O O . ASN A 1 86 ? -3.037 1.193 9.243 1.00 88.06 86 ASN A O 1
ATOM 705 N N . THR A 1 87 ? -1.215 0.565 8.104 1.00 90.56 87 THR A N 1
ATOM 706 C CA . THR A 1 87 ? -1.272 -0.828 8.585 1.00 90.56 87 THR A CA 1
ATOM 707 C C . THR A 1 87 ? -1.063 -0.918 10.098 1.00 90.56 87 THR A C 1
ATOM 709 O O . THR A 1 87 ? -1.830 -1.588 10.782 1.00 90.56 87 THR A O 1
ATOM 712 N N . ALA A 1 88 ? -0.070 -0.214 10.645 1.00 89.31 88 ALA A N 1
ATOM 713 C CA . ALA A 1 88 ? 0.241 -0.258 12.070 1.00 89.31 88 ALA A CA 1
ATOM 714 C C . ALA A 1 88 ? -0.899 0.290 12.960 1.00 89.31 88 ALA A C 1
ATOM 716 O O . ALA A 1 88 ? -1.286 -0.423 13.891 1.00 89.31 88 ALA A O 1
ATOM 717 N N . PRO A 1 89 ? -1.510 1.465 12.677 1.00 88.94 89 PRO A N 1
ATOM 718 C CA . PRO A 1 89 ? -2.693 1.922 13.413 1.00 88.94 89 PRO A CA 1
ATOM 719 C C . PRO A 1 89 ? -3.868 0.944 13.326 1.00 88.94 89 PRO A C 1
ATOM 721 O O . PRO A 1 89 ? -4.539 0.711 14.328 1.00 88.94 89 PRO A O 1
ATOM 724 N N . THR A 1 90 ? -4.081 0.333 12.156 1.00 90.12 90 THR A N 1
ATOM 725 C CA . THR A 1 90 ? -5.166 -0.637 11.933 1.00 90.12 90 THR A CA 1
ATOM 726 C C . THR A 1 90 ? -4.966 -1.910 12.758 1.00 90.12 90 THR A C 1
ATOM 728 O O . THR A 1 90 ? -5.905 -2.397 13.383 1.00 90.12 90 THR A O 1
ATOM 731 N N . ILE A 1 91 ? -3.739 -2.441 12.817 1.00 90.12 91 ILE A N 1
ATOM 732 C CA . ILE A 1 91 ? -3.418 -3.614 13.647 1.00 90.12 91 ILE A CA 1
ATOM 733 C C . ILE A 1 91 ? -3.624 -3.295 15.130 1.00 90.12 91 ILE A C 1
ATOM 735 O O . ILE A 1 91 ? -4.195 -4.112 15.853 1.00 90.12 91 ILE A O 1
ATOM 739 N N . LEU A 1 92 ? -3.193 -2.114 15.589 1.00 89.44 92 LEU A N 1
ATOM 740 C CA . LEU A 1 92 ? -3.415 -1.701 16.974 1.00 89.44 92 LEU A CA 1
ATOM 741 C C . LEU A 1 92 ? -4.912 -1.560 17.285 1.00 89.44 92 LEU A C 1
ATOM 743 O O . LEU A 1 92 ? -5.362 -2.053 18.316 1.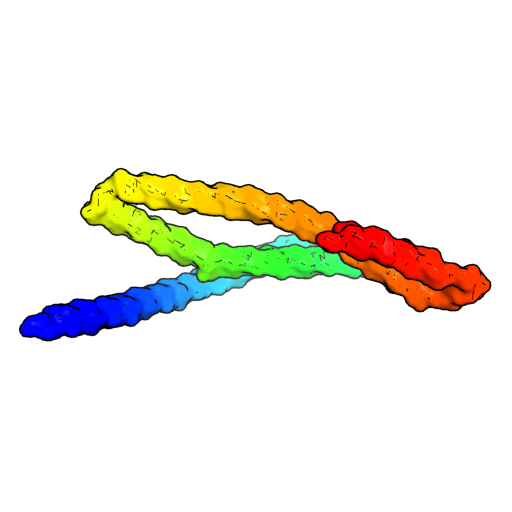00 89.44 92 LEU A O 1
ATOM 747 N N . GLU A 1 93 ? -5.686 -0.922 16.405 1.00 88.50 93 GLU A N 1
ATOM 748 C CA . GLU A 1 93 ? -7.142 -0.789 16.553 1.00 88.50 93 GLU A CA 1
ATOM 749 C C . GLU A 1 93 ? -7.821 -2.153 16.643 1.00 88.50 93 GLU A C 1
ATOM 751 O O . GLU A 1 93 ? -8.645 -2.376 17.532 1.00 88.50 93 GLU A O 1
ATOM 756 N N . PHE A 1 94 ? -7.433 -3.086 15.773 1.00 89.50 94 PHE A N 1
ATOM 757 C CA . PHE A 1 94 ? -7.930 -4.453 15.811 1.00 89.50 94 PHE A CA 1
ATOM 758 C C . PHE A 1 94 ? -7.587 -5.142 17.136 1.00 89.50 94 PHE A C 1
ATOM 760 O O . PHE A 1 94 ? -8.468 -5.731 17.757 1.00 89.50 94 PHE A O 1
ATOM 767 N N . ALA A 1 95 ? -6.341 -5.035 17.609 1.00 90.75 95 ALA A N 1
ATOM 768 C CA . ALA A 1 95 ? -5.908 -5.652 18.862 1.00 90.75 95 ALA A CA 1
ATOM 769 C C . ALA A 1 95 ? -6.654 -5.082 20.082 1.00 90.75 95 ALA A C 1
ATOM 771 O O . ALA A 1 95 ? -7.113 -5.841 20.937 1.00 90.75 95 ALA A O 1
ATOM 772 N N . LEU A 1 96 ? -6.826 -3.756 20.143 1.00 90.75 96 LEU A N 1
ATOM 773 C CA . LEU A 1 96 ? -7.596 -3.086 21.195 1.00 90.75 96 LEU A CA 1
ATOM 774 C C . LEU A 1 96 ? -9.067 -3.510 21.159 1.00 90.75 96 LEU A C 1
ATOM 776 O O . LEU A 1 96 ? -9.630 -3.878 22.190 1.00 90.75 96 LEU A O 1
ATOM 780 N N . THR A 1 97 ? -9.674 -3.523 19.971 1.00 89.25 97 THR A N 1
ATOM 781 C CA . THR A 1 97 ? -11.068 -3.943 19.782 1.00 89.25 97 THR A CA 1
ATOM 782 C C . THR A 1 97 ? -11.258 -5.404 20.186 1.00 89.25 97 THR A C 1
ATOM 784 O O . THR A 1 97 ? -12.190 -5.721 20.922 1.00 89.25 97 THR A O 1
ATOM 787 N N . ALA A 1 98 ? -10.346 -6.291 19.783 1.00 90.69 98 ALA A N 1
ATOM 788 C CA . ALA A 1 98 ? -10.363 -7.698 20.167 1.00 90.69 98 ALA A CA 1
ATOM 789 C C . ALA A 1 98 ? -10.239 -7.881 21.689 1.00 90.69 98 ALA A C 1
ATOM 791 O O . ALA A 1 98 ? -10.973 -8.682 22.264 1.00 90.69 98 ALA A O 1
ATOM 792 N N . GLY A 1 99 ? -9.372 -7.111 22.356 1.00 92.19 99 GLY A N 1
ATOM 793 C CA . GLY A 1 99 ? -9.235 -7.125 23.816 1.00 92.19 99 GLY A CA 1
ATOM 794 C C . GLY A 1 99 ? -10.512 -6.687 24.541 1.00 92.19 99 GLY A C 1
ATOM 795 O O . GLY A 1 99 ? -10.960 -7.368 25.464 1.00 92.19 99 GLY A O 1
ATOM 796 N N . ILE A 1 100 ? -11.145 -5.601 24.083 1.00 90.56 100 ILE A N 1
ATOM 797 C CA . ILE A 1 100 ? -12.427 -5.124 24.627 1.00 90.56 100 ILE A CA 1
ATOM 798 C C . ILE A 1 100 ? -13.514 -6.188 24.432 1.00 90.56 100 ILE A C 1
ATOM 800 O O . ILE A 1 100 ? -14.219 -6.534 25.377 1.00 90.56 100 ILE A O 1
ATOM 804 N N . PHE A 1 101 ? -13.620 -6.765 23.232 1.00 90.25 101 PHE A N 1
ATOM 805 C CA . PHE A 1 101 ? -14.603 -7.812 22.947 1.00 90.25 101 PHE A CA 1
ATOM 806 C C . PHE A 1 101 ? -14.385 -9.067 23.796 1.00 90.25 101 PHE A C 1
ATOM 808 O O . PHE A 1 101 ? -15.359 -9.643 24.283 1.00 90.25 101 PHE A O 1
ATOM 815 N N . ALA A 1 102 ? -13.129 -9.471 24.014 1.00 92.62 102 ALA A N 1
ATOM 816 C CA . ALA A 1 102 ? -12.800 -10.611 24.865 1.00 92.62 102 ALA A CA 1
ATOM 817 C C . ALA A 1 102 ? -13.307 -10.402 26.296 1.00 92.62 102 ALA A C 1
ATOM 819 O O . ALA A 1 102 ? -13.856 -11.332 26.884 1.00 92.62 102 ALA A O 1
ATOM 820 N N . PHE A 1 103 ? -13.144 -9.189 26.832 1.00 91.75 103 PHE A N 1
ATOM 821 C CA . PHE A 1 103 ? -13.560 -8.849 28.189 1.00 91.75 103 PHE A CA 1
ATOM 822 C C . PHE A 1 103 ? -15.083 -8.702 28.321 1.00 91.75 103 PHE A C 1
ATOM 824 O O . PHE A 1 103 ? -15.665 -9.211 29.273 1.00 91.75 103 PHE A O 1
ATOM 831 N N . THR A 1 104 ? -15.743 -8.033 27.369 1.00 91.94 104 THR A N 1
ATOM 832 C CA . THR A 1 104 ? -17.180 -7.720 27.460 1.00 91.94 104 THR A CA 1
ATOM 833 C C . THR A 1 104 ? -18.084 -8.875 27.025 1.00 91.94 104 THR A C 1
ATOM 835 O O . THR A 1 104 ? -19.114 -9.111 27.650 1.00 91.94 104 THR A O 1
ATOM 838 N N . TYR A 1 105 ? -17.722 -9.592 25.958 1.00 88.56 105 TYR A N 1
ATOM 839 C CA . TYR A 1 105 ? -18.570 -10.621 25.337 1.00 88.56 105 TYR A CA 1
ATOM 840 C C . TYR A 1 105 ? -18.012 -12.044 25.500 1.00 88.56 105 TYR A C 1
ATOM 842 O O . TYR A 1 105 ? -18.725 -13.022 25.273 1.00 88.56 105 TYR A O 1
ATOM 850 N N . GLY A 1 106 ? -16.751 -12.180 25.917 1.00 90.81 106 GLY A N 1
ATOM 851 C CA . GLY A 1 106 ? -16.062 -13.459 26.069 1.00 90.81 106 GLY A CA 1
ATOM 852 C C . GLY A 1 106 ? -15.279 -13.887 24.822 1.00 90.81 106 GLY A C 1
ATOM 853 O O . GLY A 1 106 ? -15.512 -13.436 23.699 1.00 90.81 106 GLY A O 1
ATOM 854 N N . TRP A 1 107 ? -14.342 -14.819 25.014 1.00 91.12 107 TRP A N 1
ATOM 855 C CA . TRP A 1 107 ? -13.358 -15.212 23.993 1.00 91.12 107 TRP A CA 1
ATOM 856 C C . TRP A 1 107 ? -13.962 -15.828 22.717 1.00 91.12 107 TRP A C 1
ATOM 858 O O . TRP A 1 107 ? -13.373 -15.714 21.643 1.00 91.12 107 TRP A O 1
ATOM 868 N N . LYS A 1 108 ? -15.147 -16.452 22.806 1.00 93.19 108 LYS A N 1
ATOM 869 C CA . LYS A 1 108 ? -15.809 -17.103 21.662 1.00 93.19 108 LYS A CA 1
ATOM 870 C C . LYS A 1 108 ? -16.132 -16.113 20.538 1.00 93.19 108 LYS A C 1
ATOM 872 O O . LYS A 1 108 ? -15.945 -16.444 19.372 1.00 93.19 108 LYS A O 1
ATOM 877 N N . TYR A 1 109 ? -16.559 -14.893 20.871 1.00 88.62 109 TYR A N 1
ATOM 878 C CA . TYR A 1 109 ? -16.849 -13.859 19.870 1.00 88.62 109 TYR A CA 1
ATOM 879 C C . TYR A 1 109 ? -15.579 -13.375 19.172 1.00 88.62 109 TYR A C 1
ATOM 881 O O . TYR A 1 109 ? -15.563 -13.218 17.954 1.00 88.62 109 TYR A O 1
ATOM 889 N N . VAL A 1 110 ? -14.491 -13.214 19.926 1.00 90.75 110 VAL A N 1
ATOM 890 C CA . VAL A 1 110 ? -13.186 -12.842 19.367 1.00 90.75 110 VAL A CA 1
ATOM 891 C C . VAL A 1 110 ? -12.674 -13.914 18.413 1.00 90.75 110 VAL A C 1
ATOM 893 O O . VAL A 1 110 ? -12.168 -13.574 17.348 1.00 90.75 110 VAL A O 1
ATOM 896 N N . ALA A 1 111 ? -12.864 -15.196 18.736 1.00 92.31 111 ALA A N 1
ATOM 897 C CA . ALA A 1 111 ? -12.501 -16.292 17.841 1.00 92.31 111 ALA A CA 1
ATOM 898 C C . ALA A 1 111 ? -13.262 -16.222 16.505 1.00 92.31 111 ALA A C 1
ATOM 900 O O . ALA A 1 111 ? -12.648 -16.347 15.448 1.00 92.31 111 ALA A O 1
ATOM 901 N N . VAL A 1 112 ? -14.572 -15.951 16.530 1.00 93.62 112 VAL A N 1
ATOM 902 C CA . VAL A 1 112 ? -15.378 -15.790 15.304 1.00 93.62 112 VAL A CA 1
ATOM 903 C C . VAL A 1 112 ? -14.896 -14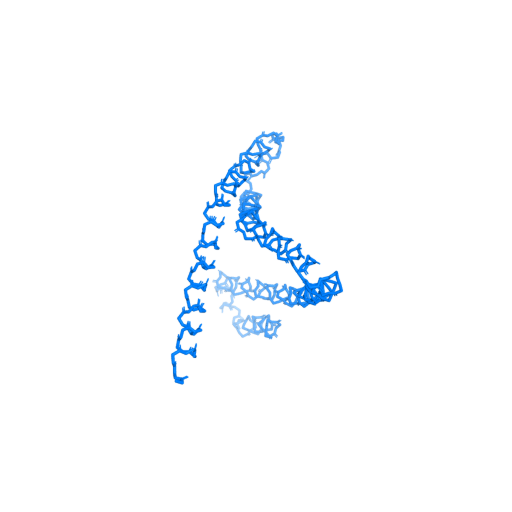.599 14.468 1.00 93.62 112 VAL A C 1
ATOM 905 O O . VAL A 1 112 ? -14.720 -14.728 13.254 1.00 93.62 112 VAL A O 1
ATOM 908 N N . VAL A 1 113 ? -14.627 -13.453 15.102 1.00 91.62 113 VAL A N 1
ATOM 909 C CA . VAL A 1 113 ? -14.089 -12.266 14.416 1.00 91.62 113 VAL A CA 1
ATOM 910 C C . VAL A 1 113 ? -12.716 -12.562 13.811 1.00 91.62 113 VAL A C 1
ATOM 912 O O . VAL A 1 113 ? -12.487 -12.258 12.642 1.00 91.62 113 VAL A O 1
ATOM 915 N N . ALA A 1 114 ? -11.820 -13.205 14.562 1.00 91.00 114 ALA A N 1
ATOM 916 C CA . ALA A 1 114 ? -10.485 -13.563 14.096 1.00 91.00 114 ALA A CA 1
ATOM 917 C C . ALA A 1 114 ? -10.531 -14.506 12.884 1.00 91.00 114 ALA A C 1
ATOM 919 O O . ALA A 1 114 ? -9.829 -14.269 11.903 1.00 91.00 114 ALA A O 1
ATOM 920 N N . VAL A 1 115 ? -11.398 -15.526 12.910 1.00 95.62 115 VAL A N 1
ATOM 921 C CA . VAL A 1 115 ? -11.614 -16.430 11.767 1.00 95.62 115 VAL A CA 1
ATOM 922 C C . VAL A 1 115 ? -12.155 -15.669 10.557 1.00 95.62 115 VAL A C 1
ATOM 924 O O . VAL A 1 115 ? -11.687 -15.881 9.442 1.00 95.62 115 VAL A O 1
ATOM 927 N N . THR A 1 116 ? -13.095 -14.746 10.766 1.00 94.75 116 THR A N 1
ATOM 928 C CA . THR A 1 116 ? -13.675 -13.937 9.682 1.00 94.75 116 THR A CA 1
ATOM 929 C C . THR A 1 116 ? -12.622 -13.042 9.026 1.00 94.75 116 THR A C 1
ATOM 931 O O . THR A 1 116 ? -12.513 -13.013 7.801 1.00 94.75 116 THR A O 1
ATOM 934 N N . VAL A 1 117 ? -11.799 -12.355 9.826 1.00 92.81 117 VAL A N 1
ATOM 935 C CA . VAL A 1 117 ? -10.690 -11.529 9.323 1.00 92.81 117 VAL A CA 1
ATOM 936 C C . VAL A 1 117 ? -9.656 -12.389 8.603 1.00 92.81 117 VAL A C 1
ATOM 938 O O . VAL A 1 117 ? -9.202 -12.018 7.524 1.00 92.81 117 VAL A O 1
ATOM 941 N N . TRP A 1 118 ? -9.314 -13.556 9.152 1.00 95.19 118 TRP A N 1
ATOM 942 C CA . TRP A 1 118 ? -8.376 -14.477 8.516 1.00 95.19 118 TRP A CA 1
ATOM 943 C C . TRP A 1 118 ? -8.882 -14.960 7.151 1.00 95.19 118 TRP A C 1
ATOM 945 O O . TRP A 1 118 ? -8.139 -14.893 6.173 1.00 95.19 118 TRP A O 1
ATOM 955 N N . LEU A 1 119 ? -10.153 -15.367 7.055 1.00 97.88 119 LEU A N 1
ATOM 956 C CA . LEU A 1 119 ? -10.782 -15.760 5.790 1.00 97.88 119 LEU A CA 1
ATOM 957 C C . LEU A 1 119 ? -10.790 -14.611 4.780 1.00 97.88 119 LEU A C 1
ATOM 959 O O . LEU A 1 119 ? -10.470 -14.827 3.612 1.00 97.88 119 LEU A O 1
ATOM 963 N N . TYR A 1 120 ? -11.112 -13.394 5.225 1.00 95.62 120 TYR A N 1
ATOM 964 C CA . TYR A 1 120 ? -11.086 -12.207 4.375 1.00 95.62 120 TYR A CA 1
ATOM 965 C C . TYR A 1 120 ? -9.682 -11.930 3.827 1.00 95.62 120 TYR A C 1
ATOM 967 O O . TYR A 1 120 ? -9.525 -11.732 2.623 1.00 95.62 120 TYR A O 1
ATOM 975 N N . VAL A 1 121 ? -8.655 -11.951 4.684 1.00 94.44 121 VAL A N 1
ATOM 976 C CA . VAL A 1 121 ? -7.258 -11.734 4.274 1.00 94.44 121 VAL A CA 1
ATOM 977 C C . VAL A 1 121 ? -6.811 -12.829 3.312 1.00 94.44 121 VAL A C 1
ATOM 979 O O . VAL A 1 121 ? -6.279 -12.518 2.250 1.00 94.44 121 VAL A O 1
ATOM 982 N N . TRP A 1 122 ? -7.074 -14.096 3.635 1.00 97.44 122 TRP A N 1
ATOM 983 C CA . TRP A 1 122 ? -6.728 -15.230 2.780 1.00 97.44 122 TRP A CA 1
ATOM 984 C C . TRP A 1 122 ? -7.374 -15.125 1.396 1.00 97.44 122 TRP A C 1
ATOM 986 O O . TRP A 1 122 ? -6.686 -15.239 0.379 1.00 97.44 122 TRP A O 1
ATOM 996 N N . PHE A 1 123 ? -8.680 -14.856 1.349 1.00 97.81 123 PHE A N 1
ATOM 997 C CA . PHE A 1 123 ? -9.404 -14.682 0.094 1.00 97.81 123 PHE A CA 1
ATOM 998 C C . PHE A 1 123 ? -8.860 -13.489 -0.695 1.00 97.81 123 PHE A C 1
ATOM 1000 O O . PHE A 1 123 ? -8.601 -13.613 -1.890 1.00 97.81 123 PHE A O 1
ATOM 1007 N N . THR A 1 124 ? -8.632 -12.358 -0.024 1.00 96.88 124 THR A N 1
ATOM 1008 C CA . THR A 1 124 ? -8.116 -11.136 -0.653 1.00 96.88 124 THR A CA 1
ATOM 1009 C C . THR A 1 124 ? -6.743 -11.366 -1.266 1.00 96.88 124 THR A C 1
ATOM 1011 O O . THR A 1 124 ? -6.527 -10.959 -2.404 1.00 96.88 124 THR A O 1
ATOM 1014 N N . VAL A 1 125 ? -5.830 -12.039 -0.559 1.00 96.00 125 VAL A N 1
ATOM 1015 C CA . VAL A 1 125 ? -4.498 -12.375 -1.083 1.00 96.00 125 VAL A CA 1
ATOM 1016 C C . VAL A 1 125 ? -4.628 -13.287 -2.298 1.00 96.00 125 VAL A C 1
ATOM 1018 O O . VAL A 1 125 ? -4.134 -12.942 -3.365 1.00 96.00 125 VAL A O 1
ATOM 1021 N N . LYS A 1 126 ? -5.389 -14.382 -2.193 1.00 97.25 126 LYS A N 1
ATOM 1022 C CA . LYS A 1 126 ? -5.566 -15.329 -3.303 1.00 97.25 126 LYS A CA 1
ATOM 1023 C C . LYS A 1 126 ? -6.180 -14.676 -4.548 1.00 97.25 126 LYS A C 1
ATOM 1025 O O . LYS A 1 126 ? -5.728 -14.922 -5.664 1.00 97.25 126 LYS A O 1
ATOM 1030 N N . ALA A 1 127 ? -7.198 -13.837 -4.362 1.00 96.94 127 ALA A N 1
ATOM 1031 C CA . ALA A 1 127 ? -7.828 -13.090 -5.445 1.00 96.94 127 ALA A CA 1
ATOM 1032 C C . ALA A 1 127 ? -6.886 -12.024 -6.031 1.00 96.94 127 ALA A C 1
ATOM 1034 O O . ALA A 1 127 ? -6.872 -11.813 -7.244 1.00 96.94 127 ALA A O 1
ATOM 1035 N N . SER A 1 128 ? -6.083 -11.372 -5.184 1.00 96.62 128 SER A N 1
ATOM 1036 C CA . SER A 1 128 ? -5.098 -10.376 -5.614 1.00 96.62 128 SER A CA 1
ATOM 1037 C C . SER A 1 128 ? -3.987 -11.010 -6.438 1.00 96.62 128 SER A C 1
ATOM 1039 O O . SER A 1 128 ? -3.682 -10.491 -7.505 1.00 96.62 128 SER A O 1
ATOM 1041 N N . ASP A 1 129 ? -3.439 -12.144 -6.005 1.00 95.88 129 ASP A N 1
ATOM 1042 C CA . ASP A 1 129 ? -2.382 -12.861 -6.725 1.00 95.88 129 ASP A CA 1
ATOM 1043 C C . ASP A 1 129 ? -2.862 -13.323 -8.103 1.00 95.88 129 ASP A C 1
ATOM 1045 O O . ASP A 1 129 ? -2.176 -13.127 -9.109 1.00 95.88 129 ASP A O 1
ATOM 1049 N N . TRP A 1 130 ? -4.087 -13.850 -8.174 1.00 95.81 130 TRP A N 1
ATOM 1050 C CA . TRP A 1 130 ? -4.719 -14.194 -9.446 1.00 95.81 130 TRP A CA 1
ATOM 1051 C C . TRP A 1 130 ? -4.844 -12.973 -10.370 1.00 95.81 130 TRP A C 1
ATOM 1053 O O . TRP A 1 130 ? -4.441 -13.020 -11.533 1.00 95.81 130 TRP A O 1
ATOM 1063 N N . ARG A 1 131 ? -5.322 -11.841 -9.840 1.00 96.12 131 ARG A N 1
ATOM 1064 C CA . ARG A 1 131 ? -5.452 -10.589 -10.599 1.00 96.12 131 ARG A CA 1
ATOM 1065 C C . ARG A 1 131 ? -4.100 -10.012 -11.029 1.00 96.12 131 ARG A C 1
ATOM 1067 O O . ARG A 1 131 ? -4.013 -9.419 -12.104 1.00 96.12 131 ARG A O 1
ATOM 1074 N N . ILE A 1 132 ? -3.062 -10.154 -10.206 1.00 95.62 132 ILE A N 1
ATOM 1075 C CA . ILE A 1 132 ? -1.698 -9.714 -10.523 1.00 95.62 132 ILE A CA 1
ATOM 1076 C C . ILE A 1 132 ? -1.155 -10.498 -11.714 1.00 95.62 132 ILE A C 1
ATOM 1078 O O . ILE A 1 132 ? -0.561 -9.880 -12.594 1.00 95.62 132 ILE A O 1
ATOM 1082 N N . SER A 1 133 ? -1.392 -11.812 -11.779 1.00 93.38 133 SER A N 1
ATOM 1083 C CA . SER A 1 133 ? -0.991 -12.626 -12.933 1.00 93.38 133 SER A CA 1
ATOM 1084 C C . SER A 1 133 ? -1.602 -12.092 -14.227 1.00 93.38 133 SER A C 1
ATOM 1086 O O . SER A 1 133 ? -0.872 -11.789 -15.161 1.00 93.38 133 SER A O 1
ATOM 1088 N N . ILE A 1 134 ? -2.919 -11.858 -14.238 1.00 92.50 134 ILE A N 1
ATOM 1089 C CA . ILE A 1 134 ? -3.624 -11.313 -15.409 1.00 92.50 134 ILE A CA 1
ATOM 1090 C C . ILE A 1 134 ? -3.050 -9.948 -15.800 1.00 92.50 134 ILE A C 1
ATOM 1092 O O . ILE A 1 134 ? -2.744 -9.692 -16.959 1.00 92.50 134 ILE A O 1
ATOM 1096 N N . ARG A 1 135 ? -2.861 -9.056 -14.820 1.00 93.50 135 ARG A N 1
ATOM 1097 C CA . ARG A 1 135 ? -2.297 -7.725 -15.074 1.00 93.50 135 ARG A CA 1
ATOM 1098 C C . ARG A 1 135 ? -0.880 -7.774 -15.622 1.00 93.50 135 ARG A C 1
ATOM 1100 O O . ARG A 1 135 ? -0.504 -6.876 -16.368 1.00 93.50 135 ARG A O 1
ATOM 1107 N N . ARG A 1 136 ? -0.095 -8.774 -15.234 1.00 93.50 136 ARG A N 1
ATOM 1108 C CA . ARG A 1 136 ? 1.254 -8.967 -15.752 1.00 93.50 136 ARG A CA 1
ATOM 1109 C C . ARG A 1 136 ? 1.214 -9.326 -17.233 1.00 93.50 136 ARG A C 1
ATOM 1111 O O . ARG A 1 136 ? 1.864 -8.637 -18.008 1.00 93.50 136 ARG A O 1
ATOM 1118 N N . ASP A 1 137 ? 0.380 -10.292 -17.605 1.00 91.75 137 ASP A N 1
ATOM 1119 C CA . ASP A 1 137 ? 0.210 -10.711 -19.000 1.00 91.75 137 ASP A CA 1
ATOM 1120 C C . ASP A 1 137 ? -0.286 -9.546 -19.878 1.00 91.75 137 ASP A C 1
ATOM 1122 O O . ASP A 1 137 ? 0.267 -9.288 -20.948 1.00 91.75 137 ASP A O 1
ATOM 1126 N N . MET A 1 138 ? -1.251 -8.760 -19.378 1.00 91.50 138 MET A N 1
ATOM 1127 C CA . MET A 1 138 ? -1.710 -7.538 -20.051 1.00 91.50 138 MET A CA 1
ATOM 1128 C C . MET A 1 138 ? -0.573 -6.520 -20.232 1.00 91.50 138 MET A C 1
ATOM 1130 O O . MET A 1 138 ? -0.374 -6.002 -21.325 1.00 91.50 138 MET A O 1
ATOM 1134 N N . ASN A 1 139 ? 0.195 -6.218 -19.180 1.00 92.94 139 ASN A N 1
ATOM 1135 C CA . ASN A 1 139 ? 1.281 -5.233 -19.258 1.00 92.94 139 ASN A CA 1
ATOM 1136 C C . ASN A 1 139 ? 2.396 -5.665 -20.224 1.00 92.94 139 ASN A C 1
ATOM 1138 O O . ASN A 1 139 ? 2.985 -4.817 -20.899 1.00 92.94 139 ASN A O 1
ATOM 1142 N N . ASP A 1 140 ? 2.690 -6.964 -20.294 1.00 93.00 140 ASP A N 1
ATOM 1143 C CA . ASP A 1 140 ? 3.671 -7.507 -21.234 1.00 93.00 140 ASP A CA 1
ATOM 1144 C C . ASP A 1 140 ? 3.171 -7.344 -22.682 1.00 93.00 140 ASP A C 1
ATOM 1146 O O . ASP A 1 140 ? 3.932 -6.921 -23.555 1.00 93.00 140 ASP A O 1
ATOM 1150 N N . SER A 1 141 ? 1.875 -7.575 -22.926 1.00 91.44 141 SER A N 1
ATOM 1151 C CA . SER A 1 141 ? 1.254 -7.362 -24.241 1.00 91.44 141 SER A CA 1
ATOM 1152 C C . SER A 1 141 ? 1.206 -5.888 -24.658 1.00 91.44 141 SER A C 1
ATOM 1154 O O . SER A 1 141 ? 1.514 -5.560 -25.804 1.00 91.44 141 SER A O 1
ATOM 1156 N N . ASP A 1 142 ? 0.885 -4.988 -23.724 1.00 92.50 142 ASP A N 1
ATOM 1157 C CA . ASP A 1 142 ? 0.922 -3.533 -23.934 1.00 92.50 142 ASP A CA 1
ATOM 1158 C C . ASP A 1 142 ? 2.334 -3.057 -24.296 1.00 92.50 142 ASP A C 1
ATOM 1160 O O . ASP A 1 142 ? 2.532 -2.299 -25.244 1.00 92.50 142 ASP A O 1
ATOM 1164 N N . THR A 1 143 ? 3.343 -3.570 -23.588 1.00 92.31 143 THR A N 1
ATOM 1165 C CA . THR A 1 143 ? 4.749 -3.241 -23.849 1.00 92.31 143 THR A CA 1
ATOM 1166 C C . THR A 1 143 ? 5.192 -3.711 -25.239 1.00 92.31 143 THR A C 1
ATOM 1168 O O . THR A 1 143 ? 5.886 -2.971 -25.943 1.00 92.31 143 THR A O 1
ATOM 1171 N N . ASP A 1 144 ? 4.790 -4.913 -25.661 1.00 92.44 144 ASP A N 1
ATOM 1172 C CA . ASP A 1 144 ? 5.080 -5.439 -27.001 1.00 92.44 144 ASP A CA 1
ATOM 1173 C C . ASP A 1 144 ? 4.387 -4.615 -28.103 1.00 92.44 144 ASP A C 1
ATOM 1175 O O . ASP A 1 144 ? 5.039 -4.203 -29.066 1.00 92.44 144 ASP A O 1
ATOM 1179 N N . ALA A 1 145 ? 3.098 -4.295 -27.937 1.00 91.75 145 ALA A N 1
ATOM 1180 C CA . ALA A 1 145 ? 2.356 -3.441 -28.869 1.00 91.75 145 ALA A CA 1
ATOM 1181 C C . ALA A 1 145 ? 2.995 -2.048 -28.997 1.00 91.75 145 ALA A C 1
ATOM 1183 O O . ALA A 1 145 ? 3.207 -1.552 -30.106 1.00 91.75 145 ALA A O 1
ATOM 1184 N N . ASN A 1 146 ? 3.365 -1.438 -27.867 1.00 92.62 146 ASN A N 1
ATOM 1185 C CA . ASN A 1 146 ? 4.009 -0.128 -27.832 1.00 92.62 146 ASN A CA 1
ATOM 1186 C C . ASN A 1 146 ? 5.378 -0.151 -28.530 1.00 92.62 146 ASN A C 1
ATOM 1188 O O . ASN A 1 146 ? 5.677 0.724 -29.341 1.00 92.62 146 ASN A O 1
ATOM 1192 N N . THR A 1 147 ? 6.177 -1.194 -28.285 1.00 92.69 147 THR A N 1
ATOM 1193 C CA . THR A 1 147 ? 7.481 -1.378 -28.935 1.00 92.69 147 THR A CA 1
ATOM 1194 C C . THR A 1 147 ? 7.334 -1.473 -30.455 1.00 92.69 147 THR A C 1
ATOM 1196 O O . THR A 1 147 ? 8.044 -0.773 -31.174 1.00 92.69 147 THR A O 1
ATOM 1199 N N . LYS A 1 148 ? 6.382 -2.275 -30.953 1.00 91.88 148 LYS A N 1
ATOM 1200 C CA . LYS A 1 148 ? 6.090 -2.402 -32.393 1.00 91.88 148 LYS A CA 1
ATOM 1201 C C . LYS A 1 148 ? 5.628 -1.085 -33.016 1.00 91.88 148 LYS A C 1
ATOM 1203 O O . LYS A 1 148 ? 6.097 -0.720 -34.090 1.00 91.88 148 LYS A O 1
ATOM 1208 N N . ALA A 1 149 ? 4.752 -0.346 -32.333 1.00 92.88 149 ALA A N 1
ATOM 1209 C CA . ALA A 1 149 ? 4.287 0.955 -32.806 1.00 92.88 149 ALA A CA 1
ATOM 1210 C C . ALA A 1 149 ? 5.437 1.970 -32.908 1.00 92.88 149 ALA A C 1
ATOM 1212 O O . ALA A 1 149 ? 5.576 2.645 -33.928 1.00 92.88 149 ALA A O 1
ATOM 1213 N N . ILE A 1 150 ? 6.287 2.055 -31.878 1.00 94.50 150 ILE A N 1
ATOM 1214 C CA . ILE A 1 150 ? 7.460 2.937 -31.890 1.00 94.50 150 ILE A CA 1
ATOM 1215 C C . ILE A 1 150 ? 8.423 2.542 -33.014 1.00 94.50 150 ILE A C 1
ATOM 1217 O O . ILE A 1 150 ? 8.869 3.417 -33.752 1.00 94.50 150 ILE A O 1
ATOM 1221 N N . ASP A 1 151 ? 8.719 1.252 -33.177 1.00 94.75 151 ASP A N 1
ATOM 1222 C CA . ASP A 1 151 ? 9.637 0.762 -34.211 1.00 94.75 151 ASP A CA 1
ATOM 1223 C C . ASP A 1 151 ? 9.125 1.064 -35.629 1.00 94.75 151 ASP A C 1
ATOM 1225 O O . ASP A 1 151 ? 9.869 1.586 -36.462 1.00 94.75 151 ASP A O 1
ATOM 1229 N N . SER A 1 152 ? 7.830 0.846 -35.884 1.00 93.00 152 SER A N 1
ATOM 1230 C CA . SER A 1 152 ? 7.206 1.172 -37.172 1.00 93.00 152 SER A CA 1
ATOM 1231 C C . SER A 1 152 ? 7.226 2.673 -37.478 1.00 93.00 152 SER A C 1
ATOM 1233 O O . SER A 1 152 ? 7.333 3.044 -38.647 1.00 93.00 152 SER A O 1
ATOM 1235 N N . LEU A 1 153 ? 7.101 3.539 -36.466 1.00 93.25 153 LEU A N 1
ATOM 1236 C CA . LEU A 1 153 ? 7.126 4.996 -36.643 1.00 93.25 153 LEU A CA 1
ATOM 1237 C C . LEU A 1 153 ? 8.549 5.543 -36.786 1.00 93.25 153 LEU A C 1
ATOM 1239 O O . LEU A 1 153 ? 8.769 6.464 -37.570 1.00 93.25 153 LEU A O 1
ATOM 1243 N N . LEU A 1 154 ? 9.521 4.977 -36.069 1.00 95.25 154 LEU A N 1
ATOM 1244 C CA . LEU A 1 154 ? 10.934 5.329 -36.232 1.00 95.25 154 LEU A CA 1
ATOM 1245 C C . LEU A 1 154 ? 11.457 4.897 -37.605 1.00 95.25 154 LEU A C 1
ATOM 1247 O O . LEU A 1 154 ? 12.180 5.651 -38.250 1.00 95.25 154 LEU A O 1
ATOM 1251 N N . ASN A 1 155 ? 11.044 3.720 -38.081 1.00 95.19 155 ASN A N 1
ATOM 1252 C CA . ASN A 1 155 ? 11.424 3.176 -39.385 1.00 95.19 155 ASN A CA 1
ATOM 1253 C C . ASN A 1 155 ? 10.373 3.443 -40.472 1.00 95.19 155 ASN A C 1
ATOM 1255 O O . ASN A 1 155 ? 10.258 2.676 -41.433 1.00 95.19 155 ASN A O 1
ATOM 1259 N N . PHE A 1 156 ? 9.620 4.539 -40.343 1.00 94.19 156 PHE A N 1
ATOM 1260 C CA . PHE A 1 156 ? 8.501 4.873 -41.227 1.00 94.19 156 PHE A CA 1
ATOM 1261 C C . PHE A 1 156 ? 8.877 4.846 -42.714 1.00 94.19 156 PHE A C 1
ATOM 1263 O O . PHE A 1 156 ? 8.127 4.320 -43.536 1.00 94.19 156 PHE A O 1
ATOM 1270 N N . GLU A 1 157 ? 10.061 5.357 -43.061 1.00 96.06 157 GLU A N 1
ATOM 1271 C CA . GLU A 1 157 ? 10.564 5.350 -44.437 1.00 96.06 157 GLU A CA 1
ATOM 1272 C C . GLU A 1 157 ? 10.689 3.929 -44.992 1.00 96.06 157 GLU A C 1
ATOM 1274 O O . GLU A 1 157 ? 10.211 3.656 -46.088 1.00 96.06 157 GLU A O 1
ATOM 1279 N N . THR A 1 158 ? 11.255 3.000 -44.217 1.00 95.62 158 THR A N 1
ATOM 1280 C CA . THR A 1 158 ? 11.412 1.594 -44.622 1.00 95.62 158 THR A CA 1
ATOM 1281 C C . THR A 1 158 ? 10.051 0.942 -44.840 1.00 95.62 158 THR A C 1
ATOM 1283 O O . THR A 1 158 ? 9.830 0.297 -45.864 1.00 95.62 158 THR A O 1
ATOM 1286 N N . VAL A 1 159 ? 9.105 1.157 -43.922 1.00 95.38 159 VAL A N 1
ATOM 1287 C CA . VAL A 1 159 ? 7.744 0.615 -44.055 1.00 95.38 159 VAL A CA 1
ATOM 1288 C C . VAL A 1 159 ? 7.076 1.127 -45.336 1.00 95.38 159 VAL A C 1
ATOM 1290 O O . VAL A 1 159 ? 6.452 0.343 -46.054 1.00 95.38 159 VAL A O 1
ATOM 1293 N N . LYS A 1 160 ? 7.260 2.412 -45.667 1.00 94.75 160 LYS A N 1
ATOM 1294 C CA . LYS A 1 160 ? 6.729 3.028 -46.891 1.00 94.75 160 LYS A CA 1
ATOM 1295 C C . LYS A 1 160 ? 7.428 2.554 -48.161 1.00 94.75 160 LYS A C 1
ATOM 1297 O O . LYS A 1 160 ? 6.740 2.270 -49.138 1.00 94.75 160 LYS A O 1
ATOM 1302 N N . TYR A 1 161 ? 8.752 2.404 -48.153 1.00 96.00 161 TYR A N 1
ATOM 1303 C CA . TYR A 1 161 ? 9.503 1.891 -49.304 1.00 96.00 161 TYR A CA 1
ATOM 1304 C C . TYR A 1 161 ? 9.063 0.479 -49.705 1.00 96.00 161 TYR A C 1
ATOM 1306 O O . TYR A 1 161 ? 9.008 0.176 -50.894 1.00 96.00 161 TYR A O 1
ATOM 1314 N N . PHE A 1 162 ? 8.708 -0.365 -48.732 1.00 95.94 162 PHE A N 1
ATOM 1315 C CA . PHE A 1 162 ? 8.251 -1.734 -48.981 1.00 95.94 162 PHE A CA 1
ATOM 1316 C C . PHE A 1 162 ? 6.720 -1.897 -49.025 1.00 95.94 162 PHE A C 1
ATOM 1318 O O . PHE A 1 162 ? 6.254 -3.005 -49.266 1.00 95.94 162 PHE A O 1
ATOM 1325 N N . THR A 1 163 ? 5.933 -0.826 -48.841 1.00 93.94 163 THR A N 1
ATOM 1326 C CA . THR A 1 163 ? 4.448 -0.871 -48.807 1.00 93.94 163 THR A CA 1
ATOM 1327 C C . THR A 1 163 ? 3.906 -1.912 -47.807 1.00 93.94 163 THR A C 1
ATOM 1329 O O . THR A 1 163 ? 2.990 -2.686 -48.091 1.00 93.94 163 THR A O 1
ATOM 1332 N N . ASN A 1 164 ? 4.527 -1.974 -46.625 1.00 94.19 164 ASN A N 1
ATOM 1333 C CA . ASN A 1 164 ? 4.258 -2.987 -45.597 1.00 94.19 164 ASN A CA 1
ATOM 1334 C C . ASN A 1 164 ? 3.330 -2.496 -44.468 1.00 94.19 164 ASN A C 1
ATOM 1336 O O . ASN A 1 164 ? 3.271 -3.106 -43.402 1.00 94.19 164 ASN A O 1
ATOM 1340 N N . GLU A 1 165 ? 2.572 -1.417 -44.671 1.00 94.69 165 GLU A N 1
ATOM 1341 C CA . GLU A 1 165 ? 1.759 -0.795 -43.615 1.00 94.69 165 GLU A CA 1
ATOM 1342 C C . GLU A 1 165 ? 0.718 -1.749 -43.025 1.00 94.69 165 GLU A C 1
ATOM 1344 O O . GLU A 1 165 ? 0.510 -1.771 -41.814 1.00 94.69 165 GLU A O 1
ATOM 1349 N N . ARG A 1 166 ? 0.078 -2.565 -43.872 1.00 94.44 166 ARG A N 1
ATOM 1350 C CA . ARG A 1 166 ? -0.921 -3.541 -43.418 1.00 94.44 166 ARG A CA 1
ATOM 1351 C C . ARG A 1 166 ? -0.298 -4.619 -42.533 1.00 94.44 166 ARG A C 1
ATOM 1353 O O . ARG A 1 166 ? -0.896 -5.001 -41.538 1.00 94.44 166 ARG A O 1
ATOM 1360 N N . MET A 1 167 ? 0.905 -5.073 -42.875 1.00 93.94 167 MET A N 1
ATOM 1361 C CA . MET A 1 167 ? 1.621 -6.079 -42.091 1.00 93.94 167 MET A CA 1
ATOM 1362 C C . MET A 1 167 ? 1.969 -5.544 -40.696 1.00 93.94 167 MET A C 1
ATOM 1364 O O . MET A 1 167 ? 1.765 -6.242 -39.707 1.00 93.94 167 MET A O 1
ATOM 1368 N N . GLU A 1 168 ? 2.458 -4.305 -40.596 1.00 94.31 168 GLU A N 1
ATOM 1369 C CA . GLU A 1 168 ? 2.750 -3.695 -39.291 1.00 94.31 168 GLU A CA 1
ATOM 1370 C C . GLU A 1 168 ? 1.474 -3.416 -38.481 1.00 94.31 168 GLU A C 1
ATOM 1372 O O . GLU A 1 168 ? 1.454 -3.648 -37.271 1.00 94.31 168 GLU A O 1
ATOM 1377 N N . ALA A 1 169 ? 0.378 -3.022 -39.140 1.00 92.88 169 ALA A N 1
ATOM 1378 C CA . ALA A 1 169 ? -0.926 -2.879 -38.493 1.00 92.88 169 ALA A CA 1
ATOM 1379 C C . ALA A 1 169 ? -1.442 -4.212 -37.917 1.00 92.88 169 ALA A C 1
ATOM 1381 O O . ALA A 1 169 ? -1.863 -4.250 -36.765 1.00 92.88 169 ALA A O 1
ATOM 1382 N N . GLU A 1 170 ? -1.348 -5.316 -38.666 1.00 94.56 170 GLU A N 1
ATOM 1383 C CA . GLU A 1 170 ? -1.731 -6.657 -38.195 1.00 94.56 170 GLU A CA 1
ATOM 1384 C C . GLU A 1 170 ? -0.834 -7.146 -37.040 1.00 94.56 170 GLU A C 1
ATOM 1386 O O . GLU A 1 170 ? -1.316 -7.751 -36.080 1.00 94.56 170 GLU A O 1
ATOM 1391 N N . ARG A 1 171 ? 0.476 -6.852 -37.077 1.00 91.69 171 ARG A N 1
ATOM 1392 C CA . ARG A 1 171 ? 1.409 -7.188 -35.982 1.00 91.69 171 ARG A CA 1
ATOM 1393 C C . ARG A 1 171 ? 1.104 -6.429 -34.694 1.00 91.69 171 ARG A C 1
ATOM 1395 O O . ARG A 1 171 ? 1.305 -6.993 -33.613 1.00 91.69 171 ARG A O 1
ATOM 1402 N N . PHE A 1 172 ? 0.678 -5.172 -34.807 1.00 92.56 172 PHE A N 1
ATOM 1403 C CA . PHE A 1 172 ? 0.216 -4.364 -33.681 1.00 92.56 172 PHE A CA 1
ATOM 1404 C C . PHE A 1 172 ? -1.115 -4.895 -33.134 1.00 92.56 172 PHE A C 1
ATOM 1406 O O . PHE A 1 172 ? -1.227 -5.131 -31.931 1.00 92.56 172 PHE A O 1
ATOM 1413 N N . ASP A 1 173 ? -2.082 -5.160 -34.015 1.00 93.12 173 ASP A N 1
ATOM 1414 C CA . ASP A 1 173 ? -3.413 -5.662 -33.659 1.00 93.12 173 ASP A CA 1
ATOM 1415 C C . ASP A 1 173 ? -3.343 -7.001 -32.910 1.00 93.12 173 ASP A C 1
ATOM 1417 O O . ASP A 1 173 ? -3.934 -7.154 -31.846 1.00 93.12 173 ASP A O 1
ATOM 1421 N N . HIS A 1 174 ? -2.498 -7.934 -33.360 1.00 91.88 174 HIS A N 1
ATOM 1422 C CA . HIS A 1 174 ? -2.285 -9.205 -32.662 1.00 91.88 174 HIS A CA 1
ATOM 1423 C C . HIS A 1 174 ? -1.739 -9.028 -31.229 1.00 91.88 174 HIS A C 1
ATOM 1425 O O . HIS 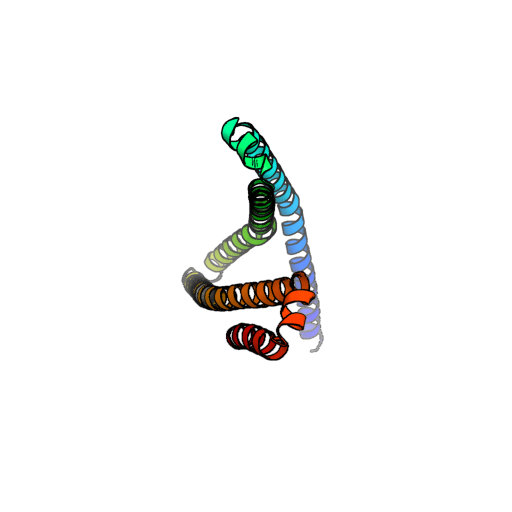A 1 174 ? -2.045 -9.824 -30.338 1.00 91.88 174 HIS A O 1
ATOM 1431 N N . SER A 1 175 ? -0.911 -8.009 -30.975 1.00 88.81 175 SER A N 1
ATOM 1432 C CA . SER A 1 175 ? -0.447 -7.693 -29.614 1.00 88.81 175 SER A CA 1
ATOM 1433 C C . SER A 1 175 ? -1.519 -7.003 -28.779 1.00 88.81 175 SER A C 1
ATOM 1435 O O . SER A 1 175 ? -1.533 -7.159 -27.561 1.00 88.81 175 SER A O 1
ATOM 1437 N N . MET A 1 176 ? -2.443 -6.281 -29.406 1.00 89.44 176 MET A N 1
ATOM 1438 C CA . MET A 1 176 ? -3.589 -5.707 -28.704 1.00 89.44 176 MET A CA 1
ATOM 1439 C C . MET A 1 176 ? -4.667 -6.738 -28.388 1.00 89.44 176 MET A C 1
ATOM 1441 O O . MET A 1 176 ? -5.210 -6.713 -27.290 1.00 89.44 176 MET A O 1
ATOM 1445 N N . ALA A 1 177 ? -4.872 -7.733 -29.246 1.00 88.31 177 ALA A N 1
ATOM 1446 C CA . ALA A 1 177 ? -5.801 -8.831 -28.990 1.00 88.31 177 ALA A CA 1
ATOM 1447 C C . ALA A 1 177 ? -5.419 -9.696 -27.770 1.00 88.31 177 ALA A C 1
ATOM 1449 O O . ALA A 1 177 ? -6.276 -10.335 -27.177 1.00 88.31 177 ALA A O 1
ATOM 1450 N N . ARG A 1 178 ? -4.134 -9.740 -27.382 1.00 79.38 178 ARG A N 1
ATOM 1451 C CA . ARG A 1 178 ? -3.684 -10.395 -26.134 1.00 79.38 178 ARG A CA 1
ATOM 1452 C C . ARG A 1 178 ? -3.835 -9.526 -24.885 1.00 79.38 178 ARG A C 1
ATOM 1454 O O . ARG A 1 178 ? -3.706 -10.043 -23.778 1.00 79.38 178 ARG A O 1
ATOM 1461 N N . TYR A 1 179 ? -3.992 -8.219 -25.067 1.00 78.81 179 TYR A N 1
ATOM 1462 C CA . TYR A 1 179 ? -4.228 -7.283 -23.975 1.00 78.81 179 TYR A CA 1
ATOM 1463 C C . TYR A 1 179 ? -5.698 -7.276 -23.545 1.00 78.81 179 TYR A C 1
ATOM 1465 O O . TYR A 1 179 ? -5.971 -7.063 -22.363 1.00 78.81 179 TYR A O 1
ATOM 1473 N N . GLU A 1 180 ? -6.607 -7.455 -24.507 1.00 70.56 180 GLU A N 1
ATOM 1474 C CA . GLU A 1 180 ? -8.059 -7.559 -24.308 1.00 70.56 180 GLU A CA 1
ATOM 1475 C C . GLU A 1 180 ? -8.451 -8.791 -23.473 1.00 70.56 180 GLU A C 1
ATOM 1477 O O . GLU A 1 180 ? -9.267 -8.610 -22.536 1.00 70.56 180 GLU A O 1
#

Sequence (180 aa):
FLLAPVALVIAYNVLRLVQLGFNQLRDALFARVGQYAVRQLAYRTFVHMHELSLRFHLERRTGGLSRIIERGTKGIETIVRFIMLNTAPTILEFALTAGIFAFTYGWKYVAVVAVTVWLYVWFTVKASDWRISIRRDMNDSDTDANTKAIDSLLNFETVKYFTNERMEAERFDHSMARYE

pLDDT: mean 90.22, std 6.34, ran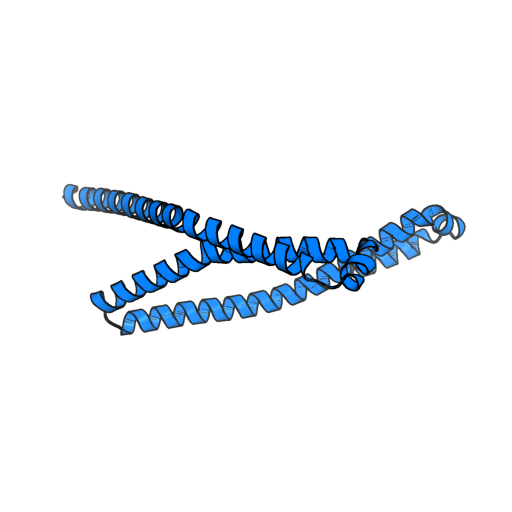ge [58.5, 97.88]

Secondary structure (DSSP, 8-state):
--HHHHHHHHHHHHHHHHHHHHHHHHHHHHHHHHHHHHHHHHHHHHHHHHHS-HHHHHHGGGSHHHHHHHHHHHHHHHHHHHIIIIIHHHHHHHHHHHHHHHHHH-HHHHHHHHHHHHHHHHHHHHHHHHHHHHHHHHHHHHHHHHHHHHHHHHTHHHHHHTT-HHHHHHHHHHHHHTT-

Foldseek 3Di:
DVPVVVVVVVVVVVVVVVVVVVVVVLLVVLVVVLVVQLVVVLVVLVVVVVVDDPVLVVVCVVVVVVVVVVVVSVVVSVVSSCCSNPVVSVVVVLVVVLVVCCVPVNNVVSVVVVVVVVVVVVVCVVVVVVVVVLVVQLVVLVVQLVVLVVVCVVVVVVCVVVVVVVVSVVSSVVSVVSND

Radius of gyration: 27.54 Å; chains: 1; bounding box: 76×30×78 Å